Protein AF-A0A2Z3JKJ4-F1 (afdb_monomer_lite)

Radius of gyration: 14.29 Å; chains: 1; bounding box: 41×24×34 Å

Foldseek 3Di:
DCVLLVPDLLLVCLLLQNHDSVVSVVQVVCVVVVHDDPDPRDPSSVLSVVLVVLLLVLLVVVDPDNNCSSCQQQAQDDPPPSPRHGLSVQSSVRDPVSSVVSNVVSVVVVDD

Structure (mmCIF, N/CA/C/O backbone):
data_AF-A0A2Z3JKJ4-F1
#
_entry.id   AF-A0A2Z3JKJ4-F1
#
loop_
_atom_site.group_PDB
_atom_site.id
_atom_site.type_symbol
_atom_site.label_atom_id
_atom_site.label_alt_id
_atom_site.label_comp_id
_atom_site.label_asym_id
_atom_site.label_entity_id
_atom_site.label_seq_id
_atom_site.pdbx_PDB_ins_code
_atom_site.Cartn_x
_atom_site.Cartn_y
_atom_site.Cartn_z
_atom_site.occupancy
_atom_site.B_iso_or_equiv
_atom_site.auth_seq_id
_atom_site.auth_comp_id
_atom_site.auth_asym_id
_atom_site.auth_atom_id
_atom_site.pdbx_PDB_model_num
ATOM 1 N N . MET A 1 1 ? 8.071 4.409 4.008 1.00 88.44 1 MET A N 1
ATOM 2 C CA . MET A 1 1 ? 6.983 3.405 4.024 1.00 88.44 1 MET A CA 1
ATOM 3 C C . MET A 1 1 ? 7.408 1.974 3.661 1.00 88.44 1 MET A C 1
ATOM 5 O O . MET A 1 1 ? 7.399 1.141 4.552 1.00 88.44 1 MET A O 1
ATOM 9 N N . SER A 1 2 ? 7.797 1.636 2.420 1.00 86.00 2 SER A N 1
ATOM 10 C CA . SER A 1 2 ? 7.793 0.229 1.937 1.00 86.00 2 SER A CA 1
ATOM 11 C C . SER A 1 2 ? 8.632 -0.764 2.756 1.00 86.00 2 SER A C 1
ATOM 13 O O . SER A 1 2 ? 8.188 -1.888 2.981 1.00 86.00 2 SER A O 1
ATOM 15 N N . ARG A 1 3 ? 9.816 -0.356 3.241 1.00 90.81 3 ARG A N 1
ATOM 16 C CA . ARG A 1 3 ? 10.642 -1.165 4.159 1.00 90.81 3 ARG A CA 1
ATOM 17 C C . ARG A 1 3 ? 9.980 -1.353 5.527 1.00 90.81 3 ARG A C 1
ATOM 19 O O . ARG A 1 3 ? 9.945 -2.472 6.021 1.00 90.81 3 ARG A O 1
ATOM 26 N N . ARG A 1 4 ? 9.426 -0.286 6.111 1.00 94.00 4 ARG A N 1
ATOM 27 C CA . ARG A 1 4 ? 8.769 -0.331 7.429 1.00 94.00 4 ARG A CA 1
ATOM 28 C C . ARG A 1 4 ? 7.512 -1.198 7.422 1.00 94.00 4 ARG A C 1
ATOM 30 O O . ARG A 1 4 ? 7.308 -2.027 8.297 1.00 94.00 4 ARG A O 1
ATOM 37 N N . TRP A 1 5 ? 6.736 -1.079 6.351 1.00 96.25 5 TRP A N 1
ATOM 38 C CA . TRP A 1 5 ? 5.583 -1.926 6.061 1.00 96.25 5 TRP A CA 1
ATOM 39 C C . TRP A 1 5 ? 5.962 -3.359 5.671 1.00 96.25 5 TRP A C 1
ATOM 41 O O . TRP A 1 5 ? 5.089 -4.220 5.590 1.00 96.25 5 TRP A O 1
ATOM 51 N N . GLN A 1 6 ? 7.252 -3.637 5.446 1.00 95.50 6 GLN A N 1
ATOM 52 C CA . GLN A 1 6 ? 7.780 -4.933 5.017 1.00 95.50 6 GLN A CA 1
ATOM 53 C C . GLN A 1 6 ? 7.056 -5.455 3.768 1.00 95.50 6 GLN A C 1
ATOM 55 O O . GLN A 1 6 ? 6.564 -6.584 3.755 1.00 95.50 6 GLN A O 1
ATOM 60 N N . LEU A 1 7 ? 6.921 -4.598 2.754 1.00 96.69 7 LEU A N 1
ATOM 61 C CA . LEU A 1 7 ? 6.311 -4.978 1.483 1.00 96.69 7 LEU A CA 1
ATOM 62 C C . LEU A 1 7 ? 7.287 -5.812 0.650 1.00 96.69 7 LEU A C 1
ATOM 64 O O . LEU A 1 7 ? 8.429 -5.387 0.440 1.00 96.69 7 LEU A O 1
ATOM 68 N N . SER A 1 8 ? 6.833 -6.937 0.111 1.00 96.50 8 SER A N 1
ATOM 69 C CA . SER A 1 8 ? 7.539 -7.663 -0.948 1.00 96.50 8 SER A CA 1
ATOM 70 C C . SER A 1 8 ? 7.584 -6.850 -2.250 1.00 96.50 8 SER A C 1
ATOM 72 O O . SER A 1 8 ? 6.928 -5.811 -2.385 1.00 96.50 8 SER A O 1
ATOM 74 N N . ASP A 1 9 ? 8.401 -7.282 -3.211 1.00 96.50 9 ASP A N 1
ATOM 75 C CA . ASP A 1 9 ? 8.478 -6.628 -4.526 1.00 96.50 9 ASP A CA 1
ATOM 76 C C . ASP A 1 9 ? 7.150 -6.713 -5.276 1.00 96.50 9 ASP A C 1
ATOM 78 O O . ASP A 1 9 ? 6.718 -5.731 -5.868 1.00 96.50 9 ASP A O 1
ATOM 82 N N . ASP A 1 10 ? 6.478 -7.860 -5.191 1.00 97.69 10 ASP A N 1
ATOM 83 C CA . ASP A 1 10 ? 5.178 -8.110 -5.813 1.00 97.69 10 ASP A CA 1
ATOM 84 C C . ASP A 1 10 ? 4.066 -7.230 -5.215 1.00 97.69 10 ASP A C 1
ATOM 86 O O . ASP A 1 10 ? 3.260 -6.635 -5.939 1.00 97.69 10 ASP A O 1
ATOM 90 N N . GLU A 1 11 ? 4.065 -7.069 -3.888 1.00 98.12 11 GLU A N 1
ATOM 91 C CA . GLU A 1 11 ? 3.143 -6.160 -3.204 1.00 98.12 11 GLU A CA 1
ATOM 92 C C . GLU A 1 11 ? 3.350 -4.722 -3.670 1.00 98.12 11 GLU A C 1
ATOM 94 O O . GLU A 1 11 ? 2.397 -4.061 -4.081 1.00 98.12 11 GLU A O 1
ATOM 99 N N . LEU A 1 12 ? 4.596 -4.245 -3.666 1.00 96.94 12 LEU A N 1
ATOM 100 C CA . LEU A 1 12 ? 4.905 -2.887 -4.099 1.00 96.94 12 LEU A CA 1
ATOM 101 C C . LEU A 1 12 ? 4.600 -2.677 -5.590 1.00 96.94 12 LEU A C 1
ATOM 103 O O . LEU A 1 12 ? 4.028 -1.651 -5.953 1.00 96.94 12 LEU A O 1
ATOM 107 N N . ALA A 1 13 ? 4.909 -3.655 -6.442 1.00 97.19 13 ALA A N 1
ATOM 108 C CA . ALA A 1 13 ? 4.601 -3.620 -7.867 1.00 97.19 13 ALA A CA 1
ATOM 109 C C . ALA A 1 13 ? 3.096 -3.478 -8.128 1.00 97.19 13 ALA A C 1
ATOM 111 O O . ALA A 1 13 ? 2.677 -2.665 -8.954 1.00 97.19 13 ALA A O 1
ATOM 112 N N . THR A 1 14 ? 2.278 -4.216 -7.376 1.00 98.19 14 THR A N 1
ATOM 113 C CA . THR A 1 14 ? 0.817 -4.140 -7.473 1.00 98.19 14 THR A CA 1
ATOM 114 C C . THR A 1 14 ? 0.285 -2.794 -6.994 1.00 98.19 14 THR A C 1
ATOM 116 O O . THR A 1 14 ? -0.516 -2.167 -7.687 1.00 98.19 14 THR A O 1
ATOM 119 N N . LEU A 1 15 ? 0.765 -2.305 -5.847 1.00 97.94 15 LEU A N 1
ATOM 120 C CA . LEU A 1 15 ? 0.349 -1.010 -5.296 1.00 97.94 15 LEU A CA 1
ATOM 121 C C . LEU A 1 15 ? 0.676 0.157 -6.240 1.00 97.94 15 LEU A C 1
ATOM 123 O O . LEU A 1 15 ? -0.069 1.135 -6.294 1.00 97.94 15 LEU A O 1
ATOM 127 N N . LEU A 1 16 ? 1.746 0.027 -7.026 1.00 96.50 16 LEU A N 1
ATOM 128 C CA . LEU A 1 16 ? 2.169 0.991 -8.043 1.00 96.50 16 LEU A CA 1
ATOM 129 C C . LEU A 1 16 ? 1.509 0.779 -9.418 1.00 96.50 16 LEU A C 1
ATOM 131 O O . LEU A 1 16 ? 1.982 1.322 -10.413 1.00 96.50 16 LEU A O 1
ATOM 135 N N . GLY A 1 17 ? 0.401 0.038 -9.485 1.00 96.00 17 GLY A N 1
ATOM 136 C CA . GLY A 1 17 ? -0.398 -0.094 -10.706 1.00 96.00 17 GLY A CA 1
ATOM 137 C C . GLY A 1 17 ? 0.017 -1.259 -11.599 1.00 96.00 17 GLY A C 1
ATOM 138 O O . GLY A 1 17 ? -0.100 -1.167 -12.816 1.00 96.00 17 GLY A O 1
ATOM 139 N N . GLY A 1 18 ? 0.507 -2.350 -11.005 1.00 95.25 18 GLY A N 1
ATOM 140 C CA . GLY A 1 18 ? 0.844 -3.570 -11.745 1.00 95.25 18 GLY A CA 1
ATOM 141 C C . GLY A 1 18 ? 2.141 -3.447 -12.542 1.00 95.25 18 GLY A C 1
ATOM 142 O O . GLY A 1 18 ? 2.211 -3.850 -13.701 1.00 95.25 18 GLY A O 1
ATOM 143 N N . LEU A 1 19 ? 3.173 -2.866 -11.931 1.00 94.75 19 LEU A N 1
ATOM 144 C CA . LEU A 1 19 ? 4.506 -2.810 -12.527 1.00 94.75 19 LEU A CA 1
ATOM 145 C C . LEU A 1 19 ? 5.106 -4.214 -12.715 1.00 94.75 19 LEU A C 1
ATOM 147 O O . LEU A 1 19 ? 4.819 -5.121 -11.934 1.00 94.75 19 LEU A O 1
ATOM 151 N N . PRO A 1 20 ? 6.029 -4.402 -13.674 1.00 96.19 20 PRO A N 1
ATOM 152 C CA . PRO A 1 20 ? 6.886 -5.578 -13.672 1.00 96.19 20 PRO A CA 1
ATOM 153 C C . PRO A 1 20 ? 7.699 -5.642 -12.371 1.00 96.19 20 PRO A C 1
ATOM 155 O O . PRO A 1 20 ? 8.395 -4.685 -12.025 1.00 96.19 20 PRO A O 1
ATOM 158 N N . VAL A 1 21 ? 7.663 -6.782 -11.675 1.00 96.88 21 VAL A N 1
ATOM 159 C CA . VAL A 1 21 ? 8.390 -6.997 -10.406 1.00 96.88 21 VAL A CA 1
ATOM 160 C C . VAL A 1 21 ? 9.892 -6.722 -10.556 1.00 96.88 21 VAL A C 1
ATOM 162 O O . VAL A 1 21 ? 10.489 -6.078 -9.696 1.00 96.88 21 VAL A O 1
ATOM 165 N N . ALA A 1 22 ? 10.482 -7.103 -11.693 1.00 96.25 22 ALA A N 1
ATOM 166 C CA . ALA A 1 22 ? 11.890 -6.844 -12.006 1.00 96.25 22 ALA A CA 1
ATOM 167 C C . ALA A 1 22 ? 12.250 -5.346 -11.984 1.00 96.25 22 ALA A C 1
ATOM 169 O O . ALA A 1 22 ? 13.356 -4.977 -11.59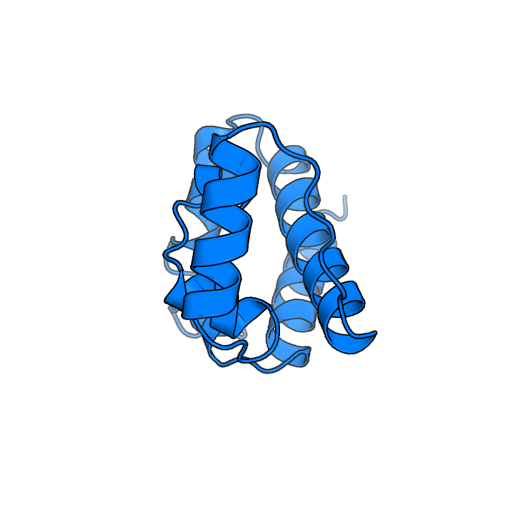7 1.00 96.25 22 ALA A O 1
ATOM 170 N N . ARG A 1 23 ? 11.310 -4.462 -12.349 1.00 94.69 23 ARG A N 1
ATOM 171 C CA . ARG A 1 23 ? 11.520 -3.008 -12.287 1.00 94.69 23 ARG A CA 1
ATOM 172 C C . ARG A 1 23 ? 11.612 -2.523 -10.842 1.00 94.69 23 ARG A C 1
ATOM 174 O O . ARG A 1 23 ? 12.456 -1.693 -10.525 1.00 94.69 23 ARG A O 1
ATOM 181 N N . VAL A 1 24 ? 10.772 -3.070 -9.963 1.00 94.50 24 VAL A N 1
ATOM 182 C CA . VAL A 1 24 ? 10.794 -2.759 -8.526 1.00 94.50 24 VAL A CA 1
ATOM 183 C C . VAL A 1 24 ? 12.082 -3.261 -7.875 1.00 94.50 24 VAL A C 1
ATOM 185 O O . VAL A 1 24 ? 12.676 -2.537 -7.078 1.00 94.50 24 VAL A O 1
ATOM 188 N N . GLN A 1 25 ? 12.534 -4.460 -8.243 1.00 94.50 25 GLN A N 1
ATOM 189 C CA . GLN A 1 25 ? 13.810 -5.023 -7.790 1.00 94.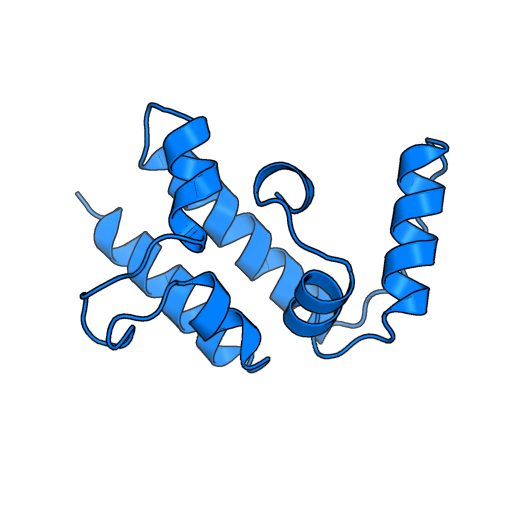50 25 GLN A CA 1
ATOM 190 C C . GLN A 1 25 ? 14.983 -4.137 -8.198 1.00 94.50 25 GLN A C 1
ATOM 192 O O . GLN A 1 25 ? 15.759 -3.720 -7.345 1.00 94.50 25 GLN A O 1
ATOM 197 N N . HIS A 1 26 ? 15.031 -3.738 -9.470 1.00 92.94 26 HIS A N 1
ATOM 198 C CA . HIS A 1 26 ? 16.067 -2.844 -9.973 1.00 92.94 26 HIS A CA 1
ATOM 199 C C . HIS A 1 26 ? 16.130 -1.514 -9.204 1.00 92.94 26 HIS A C 1
ATOM 201 O O . HIS A 1 26 ? 17.206 -1.083 -8.793 1.00 92.94 26 HIS A O 1
ATOM 207 N N . TRP A 1 27 ? 14.981 -0.885 -8.932 1.00 92.19 27 TRP A N 1
ATOM 208 C CA . TRP A 1 27 ? 14.940 0.324 -8.102 1.00 92.19 27 TRP A CA 1
ATOM 209 C C . TRP A 1 27 ? 15.402 0.075 -6.663 1.00 92.19 27 TRP A C 1
ATOM 211 O O . TRP A 1 27 ? 16.044 0.936 -6.063 1.00 92.19 27 TRP A O 1
ATOM 221 N N . ARG A 1 28 ? 15.086 -1.087 -6.080 1.00 89.50 28 ARG A N 1
ATOM 222 C CA . ARG A 1 28 ? 15.544 -1.448 -4.730 1.00 89.50 28 ARG A CA 1
ATOM 223 C C . ARG A 1 28 ? 17.057 -1.622 -4.669 1.00 89.50 28 ARG A C 1
ATOM 225 O O . ARG A 1 28 ? 17.647 -1.160 -3.692 1.00 89.50 28 ARG A O 1
ATOM 232 N N . ASP A 1 29 ? 17.654 -2.220 -5.693 1.00 91.38 29 ASP A N 1
ATOM 233 C CA . ASP A 1 29 ? 19.101 -2.405 -5.794 1.00 91.38 29 ASP A CA 1
ATOM 234 C C . ASP A 1 29 ? 19.825 -1.055 -5.907 1.00 91.38 29 ASP A C 1
ATOM 236 O O . ASP A 1 29 ? 20.756 -0.801 -5.143 1.00 91.38 29 ASP A O 1
ATOM 240 N N . GLN A 1 30 ? 19.331 -0.139 -6.750 1.00 90.50 30 GLN A N 1
ATOM 241 C CA . GLN A 1 30 ? 19.859 1.233 -6.849 1.00 90.50 30 GLN A CA 1
ATOM 242 C C . GLN A 1 30 ? 19.784 1.980 -5.506 1.00 90.50 30 GLN A C 1
ATOM 244 O O . GLN A 1 30 ? 20.770 2.558 -5.046 1.00 90.50 30 GLN A O 1
ATOM 249 N N . LEU A 1 31 ? 18.636 1.908 -4.814 1.00 87.31 31 LEU A N 1
ATOM 250 C CA . LEU A 1 31 ? 18.483 2.504 -3.479 1.00 87.31 31 LEU A CA 1
ATOM 251 C C . LEU A 1 31 ? 19.438 1.894 -2.450 1.00 87.31 31 LEU A C 1
ATOM 253 O O . LEU A 1 31 ? 19.891 2.593 -1.545 1.00 87.31 31 LEU A O 1
ATOM 257 N N . ALA A 1 32 ? 19.699 0.587 -2.525 1.00 87.81 32 ALA A N 1
ATOM 258 C CA . ALA A 1 32 ? 20.631 -0.092 -1.629 1.00 87.81 32 ALA A CA 1
ATOM 259 C C . ALA A 1 32 ? 22.085 0.318 -1.905 1.00 87.81 32 ALA A C 1
ATOM 261 O O . ALA A 1 32 ? 22.850 0.502 -0.960 1.00 87.81 32 ALA A O 1
ATOM 262 N N . ALA A 1 33 ? 22.435 0.537 -3.173 1.00 90.00 33 ALA A N 1
ATOM 263 C CA . ALA A 1 33 ? 23.732 1.056 -3.595 1.00 90.00 33 ALA A CA 1
ATOM 264 C C . ALA A 1 33 ? 23.928 2.555 -3.282 1.00 90.00 33 ALA A C 1
ATOM 266 O O . ALA A 1 33 ? 25.009 3.090 -3.509 1.00 90.00 33 ALA A O 1
ATOM 267 N N . SER A 1 34 ? 22.916 3.232 -2.715 1.00 83.00 34 SER A N 1
ATOM 268 C CA . SER A 1 34 ? 22.903 4.691 -2.502 1.00 83.00 34 SER A CA 1
ATOM 269 C C . SER A 1 34 ? 23.102 5.485 -3.799 1.00 83.00 34 SER A C 1
ATOM 271 O O . SER A 1 34 ? 23.557 6.629 -3.780 1.00 83.00 34 SER A O 1
ATOM 273 N N . GLU A 1 35 ? 22.743 4.874 -4.925 1.00 81.75 35 GLU A N 1
ATOM 274 C CA . GLU A 1 35 ? 22.692 5.518 -6.227 1.00 81.75 35 GLU A CA 1
ATOM 275 C C . GLU A 1 35 ? 21.397 6.331 -6.342 1.00 81.75 35 GLU A C 1
ATOM 277 O O . GLU A 1 35 ? 20.376 6.028 -5.713 1.00 81.75 35 GLU A O 1
ATOM 282 N N . GLY A 1 36 ? 21.428 7.396 -7.144 1.00 74.62 36 GLY A N 1
ATOM 283 C CA . GLY A 1 36 ? 20.209 8.119 -7.485 1.00 74.62 36 GLY A CA 1
ATOM 284 C C . GLY A 1 36 ? 19.272 7.208 -8.277 1.00 74.62 36 GLY A C 1
ATOM 285 O O . GLY A 1 36 ? 19.676 6.646 -9.290 1.00 74.62 36 GLY A O 1
ATOM 286 N N . VAL A 1 37 ? 18.021 7.074 -7.831 1.00 79.88 37 VAL A N 1
ATOM 287 C CA . VAL A 1 37 ? 16.997 6.350 -8.592 1.00 79.88 37 VAL A CA 1
ATOM 288 C C . VAL A 1 37 ? 16.373 7.300 -9.596 1.00 79.88 37 VAL A C 1
ATOM 290 O O . VAL A 1 37 ? 15.585 8.170 -9.218 1.00 79.88 37 VAL A O 1
ATOM 293 N N . ASP A 1 38 ? 16.673 7.099 -10.873 1.00 74.69 38 ASP A N 1
ATOM 294 C CA . ASP A 1 38 ? 15.937 7.749 -11.954 1.00 74.69 38 ASP A CA 1
ATOM 295 C C . ASP A 1 38 ? 14.702 6.906 -12.310 1.00 74.69 38 ASP A C 1
ATOM 297 O O . ASP A 1 38 ? 14.690 6.075 -13.223 1.00 74.69 38 ASP A O 1
ATOM 301 N N . ALA A 1 39 ? 13.666 7.020 -11.477 1.00 81.25 39 ALA A N 1
ATOM 302 C CA . ALA A 1 39 ? 12.407 6.325 -11.696 1.00 81.25 39 ALA A CA 1
ATOM 303 C C . ALA A 1 39 ? 11.504 7.162 -12.607 1.00 81.25 39 ALA A C 1
ATOM 305 O O . ALA A 1 39 ? 10.796 8.058 -12.146 1.00 81.25 39 ALA A O 1
ATOM 306 N N . GLU A 1 40 ? 11.455 6.808 -13.890 1.00 87.06 40 GLU A N 1
ATOM 307 C CA . GLU A 1 40 ? 10.434 7.321 -14.807 1.00 87.06 40 GLU A CA 1
ATOM 308 C C . GLU A 1 40 ? 9.045 6.784 -14.420 1.00 87.06 40 GLU A C 1
ATOM 310 O O . GLU A 1 40 ? 8.613 5.710 -14.861 1.00 87.06 40 GLU A O 1
ATOM 315 N N . LEU A 1 41 ? 8.353 7.517 -13.548 1.00 91.50 41 LEU A N 1
ATOM 316 C CA . LEU A 1 41 ? 6.999 7.193 -13.113 1.00 91.50 41 LEU A CA 1
ATOM 317 C C . LEU A 1 41 ? 5.959 7.794 -14.059 1.00 91.50 41 LEU A C 1
ATOM 319 O O . LEU A 1 41 ? 6.025 8.963 -14.437 1.00 91.50 41 LEU A O 1
ATOM 323 N N . THR A 1 42 ? 4.942 7.005 -14.387 1.00 95.31 42 THR A N 1
ATOM 324 C CA . THR A 1 42 ? 3.753 7.505 -15.084 1.00 95.31 42 THR A CA 1
ATOM 325 C C . THR A 1 42 ? 2.920 8.402 -14.158 1.00 95.31 42 THR A C 1
ATOM 327 O O . THR A 1 42 ? 3.025 8.296 -12.931 1.00 95.31 42 THR A O 1
ATOM 330 N N . PRO A 1 43 ? 2.027 9.254 -14.697 1.00 96.19 43 PRO A N 1
ATOM 331 C CA . PRO A 1 43 ? 1.114 10.041 -13.869 1.00 96.19 43 PRO A CA 1
ATOM 332 C C . PRO A 1 43 ? 0.302 9.195 -12.876 1.00 96.19 43 PRO A C 1
ATOM 334 O O . PRO A 1 43 ? 0.198 9.565 -11.709 1.00 96.19 43 PRO A O 1
ATOM 337 N N . ASP A 1 44 ? -0.209 8.033 -13.299 1.00 95.94 44 ASP A N 1
ATOM 338 C CA . ASP A 1 44 ? -0.933 7.096 -12.423 1.00 95.94 44 ASP A CA 1
ATOM 339 C C . ASP A 1 44 ? -0.057 6.601 -11.259 1.00 95.94 44 ASP A C 1
ATOM 341 O O . ASP A 1 44 ? -0.462 6.658 -10.098 1.00 95.94 44 ASP A O 1
ATOM 345 N N . GLN A 1 45 ? 1.190 6.213 -11.539 1.00 96.12 45 GLN A N 1
ATOM 346 C CA . GLN A 1 45 ? 2.145 5.804 -10.505 1.00 96.12 45 GLN A CA 1
ATOM 347 C C . GLN A 1 45 ? 2.435 6.932 -9.514 1.00 96.12 45 GLN A C 1
ATOM 349 O O . GLN A 1 45 ? 2.482 6.688 -8.309 1.00 96.12 45 GLN A O 1
ATOM 354 N N . ILE A 1 46 ? 2.570 8.172 -9.991 1.00 96.06 46 ILE A N 1
ATOM 355 C CA . ILE A 1 46 ? 2.748 9.341 -9.122 1.00 96.06 46 ILE A CA 1
ATOM 356 C C . ILE A 1 46 ? 1.534 9.515 -8.199 1.00 96.06 46 ILE A C 1
ATOM 358 O O . ILE A 1 46 ? 1.707 9.739 -6.999 1.00 96.06 46 ILE A O 1
ATOM 362 N N . TYR A 1 47 ? 0.308 9.379 -8.714 1.00 96.94 47 TYR A N 1
ATOM 363 C CA . TYR A 1 47 ? -0.899 9.441 -7.882 1.00 96.94 47 TYR A CA 1
ATOM 364 C C . TYR A 1 47 ? -0.933 8.326 -6.833 1.00 96.94 47 TYR A C 1
ATOM 366 O O . TYR A 1 47 ? -1.183 8.601 -5.658 1.00 96.94 47 TYR A O 1
ATOM 374 N N . ARG A 1 48 ? -0.602 7.090 -7.210 1.00 97.88 48 ARG A N 1
ATOM 375 C CA . ARG A 1 48 ? -0.525 5.953 -6.279 1.00 97.88 48 ARG A CA 1
ATOM 376 C C . ARG A 1 48 ? 0.506 6.183 -5.179 1.00 97.88 48 ARG A C 1
ATOM 378 O O . ARG A 1 48 ? 0.194 6.002 -4.005 1.00 97.88 48 ARG A O 1
ATOM 385 N N . VAL A 1 49 ? 1.702 6.661 -5.530 1.00 96.31 49 VAL A N 1
ATOM 386 C CA . VAL A 1 49 ? 2.743 7.028 -4.555 1.00 96.31 49 VAL A CA 1
ATOM 387 C C . VAL A 1 49 ? 2.227 8.085 -3.580 1.00 96.31 49 VAL A C 1
ATOM 389 O O . VAL A 1 49 ? 2.421 7.941 -2.374 1.00 96.31 49 VAL A O 1
ATOM 392 N N . ARG A 1 50 ? 1.517 9.111 -4.067 1.00 96.56 50 ARG A N 1
ATOM 393 C CA . ARG A 1 50 ? 0.916 10.141 -3.203 1.00 96.56 50 ARG A CA 1
ATOM 394 C C . ARG A 1 50 ? -0.084 9.548 -2.208 1.00 96.56 50 ARG A C 1
ATOM 396 O O . ARG A 1 50 ? -0.036 9.915 -1.035 1.00 96.56 50 ARG A O 1
ATOM 403 N N . TYR A 1 51 ? -0.942 8.617 -2.631 1.00 97.94 51 TYR A N 1
ATOM 404 C CA . TYR A 1 51 ? -1.857 7.931 -1.711 1.00 97.94 51 TYR A CA 1
ATOM 405 C C . TYR A 1 51 ? -1.110 7.106 -0.663 1.00 97.94 51 TYR A C 1
ATOM 407 O O . TYR A 1 51 ? -1.388 7.251 0.526 1.00 97.94 51 TYR A O 1
ATOM 415 N N . LEU A 1 52 ? -0.132 6.296 -1.076 1.00 97.88 52 LEU A N 1
ATOM 416 C CA . LEU A 1 52 ? 0.645 5.441 -0.172 1.00 97.88 52 LEU A CA 1
ATOM 417 C C . LEU A 1 52 ? 1.416 6.258 0.874 1.00 97.88 52 LEU A C 1
ATOM 419 O O . LEU A 1 52 ? 1.360 5.945 2.062 1.00 97.88 52 LEU A O 1
ATOM 423 N N . LEU A 1 53 ? 2.094 7.331 0.453 1.00 97.25 53 LEU A N 1
ATOM 424 C CA . LEU A 1 53 ? 2.771 8.262 1.364 1.00 97.25 53 LEU A CA 1
ATOM 425 C C . LEU A 1 53 ? 1.784 8.957 2.299 1.00 97.25 53 LEU A C 1
ATOM 427 O O . LEU A 1 53 ? 2.072 9.179 3.473 1.00 97.25 53 LEU A O 1
ATOM 431 N N . GLY A 1 54 ? 0.608 9.287 1.777 1.00 96.69 54 GLY A N 1
ATOM 432 C CA . GLY A 1 54 ? -0.473 9.867 2.542 1.00 96.69 54 GLY A CA 1
ATOM 433 C C . GLY A 1 54 ? -0.970 8.964 3.669 1.00 96.69 54 GLY A C 1
ATOM 434 O O . GLY A 1 54 ? -1.068 9.410 4.807 1.00 96.69 54 GLY A O 1
ATOM 435 N N . ILE A 1 55 ? -1.229 7.696 3.354 1.00 97.50 55 ILE A N 1
ATOM 436 C CA . ILE A 1 55 ? -1.625 6.656 4.311 1.00 97.50 55 ILE A CA 1
ATOM 437 C C . ILE A 1 55 ? -0.549 6.496 5.393 1.00 97.50 55 ILE A C 1
ATOM 439 O O . ILE A 1 55 ? -0.858 6.563 6.579 1.00 97.50 55 ILE A O 1
ATOM 443 N N . ASP A 1 56 ? 0.718 6.357 4.993 1.00 97.62 56 ASP A N 1
ATOM 444 C CA . ASP A 1 56 ? 1.864 6.258 5.907 1.00 97.62 56 ASP A CA 1
ATOM 445 C C . ASP A 1 56 ? 1.951 7.462 6.851 1.00 97.62 56 ASP A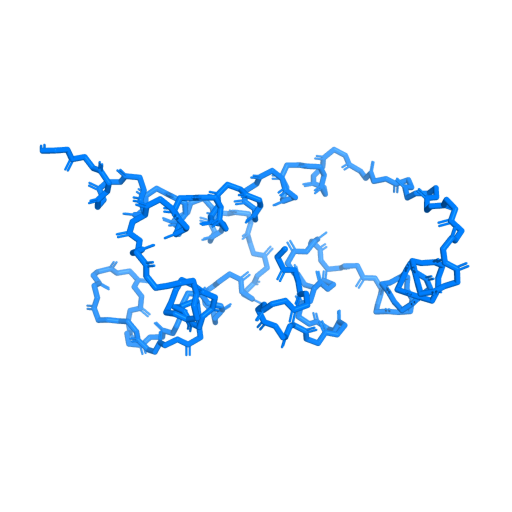 C 1
ATOM 447 O O . ASP A 1 56 ? 2.074 7.294 8.064 1.00 97.62 56 ASP A O 1
ATOM 451 N N . THR A 1 57 ? 1.810 8.671 6.312 1.00 96.44 57 THR A N 1
ATOM 452 C CA . THR A 1 57 ? 1.870 9.911 7.093 1.00 96.44 57 THR A CA 1
ATOM 453 C C . THR A 1 57 ? 0.710 10.018 8.082 1.00 96.44 57 THR A C 1
ATOM 455 O O . THR A 1 57 ? 0.933 10.354 9.244 1.00 96.44 57 THR A O 1
ATOM 458 N N . THR A 1 58 ? -0.525 9.729 7.656 1.00 96.69 58 THR A N 1
ATOM 459 C CA . THR A 1 58 ? -1.697 9.797 8.543 1.00 96.69 58 THR A CA 1
ATOM 460 C C . THR A 1 58 ? -1.587 8.771 9.672 1.00 96.69 58 THR A C 1
ATOM 462 O O . THR A 1 58 ? -1.831 9.117 10.824 1.00 96.69 58 THR A O 1
ATOM 465 N N . LEU A 1 59 ? -1.123 7.548 9.394 1.00 96.12 59 LEU A N 1
ATOM 466 C CA . LEU A 1 59 ? -0.893 6.539 10.435 1.00 96.12 59 LEU A CA 1
ATOM 467 C C . LEU A 1 59 ? 0.113 7.012 11.492 1.00 96.12 59 LEU A C 1
ATOM 469 O O . LEU A 1 59 ? -0.155 6.898 12.684 1.00 96.12 59 LEU A O 1
ATOM 473 N N . HIS A 1 60 ? 1.233 7.606 11.079 1.00 95.38 60 HIS A N 1
ATOM 474 C CA . HIS A 1 60 ? 2.242 8.118 12.018 1.00 95.38 60 HIS A CA 1
ATOM 475 C C . HIS A 1 60 ? 1.793 9.368 12.784 1.00 95.38 60 HIS A C 1
ATOM 477 O O . HIS A 1 60 ? 2.417 9.738 13.773 1.00 95.38 60 HIS A O 1
ATOM 483 N N . ARG A 1 61 ? 0.710 10.022 12.353 1.00 94.69 61 ARG A N 1
ATOM 484 C CA . ARG A 1 61 ? 0.048 11.072 13.134 1.00 94.69 61 ARG A CA 1
ATOM 485 C C . ARG A 1 61 ? -0.927 10.491 14.160 1.00 94.69 61 ARG A C 1
ATOM 487 O O . ARG A 1 61 ? -1.050 11.042 15.247 1.00 94.69 61 ARG A O 1
ATOM 494 N N . LEU A 1 62 ? -1.628 9.415 13.802 1.00 92.94 62 LEU A N 1
ATOM 495 C CA . LEU A 1 62 ? -2.650 8.783 14.640 1.00 92.94 62 LEU A CA 1
ATOM 496 C C . LEU A 1 62 ? -2.060 7.977 15.801 1.00 92.94 62 LEU A C 1
ATOM 498 O O . LEU A 1 62 ? -2.637 7.948 16.886 1.00 92.94 62 LEU A O 1
ATOM 502 N N . PHE A 1 63 ? -0.929 7.307 15.583 1.00 93.44 63 PHE A N 1
ATOM 503 C CA . PHE A 1 63 ? -0.309 6.447 16.587 1.00 93.44 63 PHE A CA 1
ATOM 504 C C . PHE A 1 63 ? 0.941 7.099 17.173 1.00 93.44 63 PHE A C 1
ATOM 506 O O . PHE A 1 63 ? 1.851 7.474 16.442 1.00 93.44 63 PHE A O 1
ATOM 513 N N . SER A 1 64 ? 1.028 7.155 18.504 1.00 92.12 64 SER A N 1
ATOM 514 C CA . SER A 1 64 ? 2.264 7.553 19.198 1.00 92.12 64 SER A CA 1
ATOM 515 C C . SER A 1 64 ? 3.357 6.478 19.131 1.00 92.12 64 SER A C 1
ATOM 517 O O . SER A 1 64 ? 4.531 6.783 19.299 1.00 92.12 64 SER A O 1
ATOM 519 N N . ASP A 1 65 ? 2.973 5.218 18.904 1.00 96.06 65 ASP A N 1
ATOM 520 C CA . ASP A 1 65 ? 3.888 4.094 18.700 1.00 96.06 65 ASP A CA 1
ATOM 521 C C . ASP A 1 65 ? 4.084 3.858 17.195 1.00 96.06 65 ASP A C 1
ATOM 523 O O . ASP A 1 65 ? 3.188 3.358 16.505 1.00 96.06 65 ASP A O 1
ATOM 527 N N . GLU A 1 66 ? 5.274 4.191 16.693 1.00 94.75 66 GLU A N 1
ATOM 528 C CA . GLU A 1 66 ? 5.638 4.028 15.280 1.00 94.75 66 GLU A CA 1
ATOM 529 C C . GLU A 1 66 ? 5.503 2.575 14.806 1.00 94.75 66 GLU A C 1
ATOM 531 O O . GLU A 1 66 ? 5.015 2.310 13.709 1.00 94.75 66 GLU A O 1
ATOM 536 N N . ALA A 1 67 ? 5.837 1.598 15.653 1.00 94.81 67 ALA A N 1
ATOM 537 C CA . ALA A 1 67 ? 5.726 0.193 15.286 1.00 94.81 67 ALA A CA 1
ATOM 538 C C . ALA A 1 67 ? 4.257 -0.253 15.184 1.00 94.81 67 ALA A C 1
ATOM 540 O O . ALA A 1 67 ? 3.937 -1.215 14.476 1.00 94.81 67 ALA A O 1
ATOM 541 N N . GLN A 1 68 ? 3.337 0.409 15.891 1.00 95.31 68 GLN A N 1
ATOM 542 C CA . GLN A 1 68 ? 1.904 0.219 15.668 1.00 95.31 68 GLN A CA 1
ATOM 543 C C . GLN A 1 68 ? 1.448 0.850 14.356 1.00 95.31 68 GLN A C 1
ATOM 545 O O . GLN A 1 68 ? 0.735 0.169 13.616 1.00 95.31 68 GLN A O 1
ATOM 550 N N . ALA A 1 69 ? 1.900 2.068 14.037 1.00 95.88 69 ALA A N 1
ATOM 551 C CA . ALA A 1 69 ? 1.614 2.715 12.756 1.00 95.88 69 ALA A CA 1
ATOM 552 C C . ALA A 1 69 ? 2.062 1.840 11.572 1.00 95.88 69 ALA A C 1
ATOM 554 O O . ALA A 1 69 ? 1.276 1.553 10.669 1.00 95.88 69 ALA A O 1
ATOM 555 N N . ASP A 1 70 ? 3.296 1.334 11.618 1.00 95.94 70 ASP A N 1
ATOM 556 C CA . ASP A 1 70 ? 3.893 0.540 10.543 1.00 95.94 70 ASP A CA 1
ATOM 557 C C . ASP A 1 70 ? 3.211 -0.817 10.326 1.00 95.94 70 ASP A C 1
ATOM 559 O O . ASP A 1 70 ? 3.106 -1.297 9.195 1.00 95.94 70 ASP A O 1
ATOM 563 N N . ARG A 1 71 ? 2.731 -1.453 11.402 1.00 96.31 71 ARG A N 1
ATOM 564 C CA . ARG A 1 71 ? 2.050 -2.756 11.321 1.00 96.31 71 ARG A CA 1
ATOM 565 C C . ARG A 1 71 ? 0.558 -2.6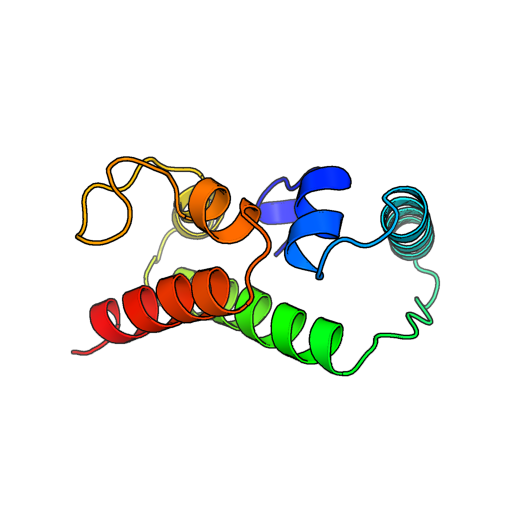40 11.040 1.00 96.31 71 ARG A C 1
ATOM 567 O O . ARG A 1 71 ? -0.052 -3.654 10.702 1.00 96.31 71 ARG A O 1
ATOM 574 N N . TRP A 1 72 ? -0.032 -1.452 11.185 1.00 96.69 72 TRP A N 1
ATOM 575 C CA . TRP A 1 72 ? -1.478 -1.254 11.085 1.00 96.69 72 TRP A CA 1
ATOM 576 C C . TRP A 1 72 ? -2.043 -1.784 9.768 1.00 96.69 72 TRP A C 1
ATOM 578 O O . TRP A 1 72 ? -3.010 -2.541 9.778 1.00 96.69 72 TRP A O 1
ATOM 588 N N . ILE A 1 73 ? -1.375 -1.492 8.648 1.00 96.69 73 ILE A N 1
ATOM 589 C CA . ILE A 1 73 ? -1.853 -1.882 7.317 1.00 96.69 73 ILE A CA 1
ATOM 590 C C . ILE A 1 73 ? -1.980 -3.400 7.116 1.00 96.69 73 ILE A C 1
ATOM 592 O O . ILE A 1 73 ? -2.708 -3.826 6.227 1.00 96.69 73 ILE A O 1
ATOM 596 N N . LYS A 1 74 ? -1.285 -4.214 7.923 1.00 97.31 74 LYS A N 1
ATOM 597 C CA . LYS A 1 74 ? -1.285 -5.684 7.853 1.00 97.31 74 LYS A CA 1
ATOM 598 C C . LYS A 1 74 ? -2.235 -6.335 8.857 1.00 97.31 74 LYS A C 1
ATOM 600 O O . LYS A 1 74 ? -2.392 -7.551 8.847 1.00 97.31 74 LYS A O 1
ATOM 605 N N . ARG A 1 75 ? -2.851 -5.558 9.751 1.00 96.06 75 ARG A N 1
ATOM 606 C CA . ARG A 1 75 ? -3.798 -6.086 10.738 1.00 96.06 75 ARG A CA 1
ATOM 607 C C . ARG A 1 75 ? -5.179 -6.248 10.096 1.00 96.06 75 ARG A C 1
ATOM 609 O O . ARG A 1 75 ? -5.616 -5.321 9.414 1.00 96.06 75 ARG A O 1
ATOM 616 N N . PRO A 1 76 ? -5.876 -7.376 10.322 1.00 95.81 76 PRO A N 1
ATOM 617 C CA . PRO A 1 76 ? -7.281 -7.522 9.954 1.00 95.81 76 PRO A CA 1
ATOM 618 C C . PRO A 1 76 ? -8.129 -6.374 10.504 1.00 95.81 76 PRO A C 1
ATOM 620 O O . PRO A 1 76 ? -7.931 -5.952 11.647 1.00 95.81 76 PRO A O 1
ATOM 623 N N . HIS A 1 77 ? -9.070 -5.879 9.700 1.00 92.00 77 HIS A N 1
ATOM 624 C CA . HIS A 1 77 ? -9.878 -4.717 10.042 1.00 92.00 77 HIS A CA 1
ATOM 625 C C . HIS A 1 77 ? -11.377 -5.000 9.865 1.00 92.00 77 HIS A C 1
ATOM 627 O O . HIS A 1 77 ? -11.814 -5.507 8.833 1.00 92.00 77 HIS A O 1
ATOM 633 N N . THR A 1 78 ? -12.185 -4.665 10.875 1.00 91.38 78 THR A N 1
ATOM 634 C CA . THR A 1 78 ? -13.631 -4.967 10.900 1.00 91.38 78 THR A CA 1
ATOM 635 C C . THR A 1 78 ? -14.530 -3.782 10.555 1.00 91.38 78 THR A C 1
ATOM 637 O O . THR A 1 78 ? -15.738 -3.966 10.423 1.00 91.38 78 THR A O 1
ATOM 640 N N . ALA A 1 79 ? -13.980 -2.573 10.391 1.00 90.94 79 ALA A N 1
ATOM 641 C CA . ALA A 1 79 ? -14.774 -1.432 9.932 1.00 90.94 79 ALA A CA 1
ATOM 642 C C . ALA A 1 79 ? -15.442 -1.688 8.567 1.00 90.94 79 ALA A C 1
ATOM 644 O O . ALA A 1 79 ? -14.915 -2.459 7.751 1.00 90.94 79 ALA A O 1
ATOM 645 N N . PRO A 1 80 ? -16.578 -1.011 8.300 1.00 91.56 80 PRO A N 1
ATOM 646 C CA . PRO A 1 80 ? -17.272 -1.093 7.021 1.00 91.56 80 PRO A CA 1
ATOM 647 C C . PRO A 1 80 ? -16.327 -0.910 5.824 1.00 91.56 80 PRO A C 1
ATOM 649 O O . PRO A 1 80 ? -15.481 -0.019 5.818 1.00 91.56 80 PRO A O 1
ATOM 652 N N . GLY A 1 81 ? -16.466 -1.776 4.818 1.00 89.12 81 GLY A N 1
ATOM 653 C CA . GLY A 1 81 ? -15.655 -1.771 3.594 1.00 89.12 81 GLY A CA 1
ATOM 654 C C . GLY A 1 81 ? -14.379 -2.625 3.637 1.00 89.12 81 GLY A C 1
ATOM 655 O O . GLY A 1 81 ? -13.882 -3.007 2.580 1.00 89.12 81 GLY A O 1
ATOM 656 N N . PHE A 1 82 ? -13.876 -3.001 4.821 1.00 94.69 82 PHE A N 1
ATOM 657 C CA . PHE A 1 82 ? -12.717 -3.904 4.934 1.00 94.69 82 PHE A CA 1
ATOM 658 C C . PHE A 1 82 ? -13.107 -5.387 4.946 1.00 94.69 82 PHE A C 1
ATOM 660 O O . PHE A 1 82 ? -12.328 -6.229 4.508 1.00 94.69 82 PHE A O 1
ATOM 667 N N . GLU A 1 83 ? -14.318 -5.721 5.406 1.00 93.56 83 GLU A N 1
ATOM 668 C CA . GLU A 1 83 ? -14.849 -7.098 5.411 1.00 93.56 83 GLU A CA 1
ATOM 669 C C . GLU A 1 83 ? -13.925 -8.107 6.125 1.00 93.56 83 GLU A C 1
ATOM 671 O O . GLU A 1 83 ? -13.743 -9.237 5.678 1.00 93.56 83 GLU A O 1
ATOM 676 N N . GLY A 1 84 ? -13.289 -7.686 7.222 1.00 94.94 84 GLY A N 1
ATOM 677 C CA . GLY A 1 84 ? -12.348 -8.518 7.979 1.00 94.94 84 GLY A CA 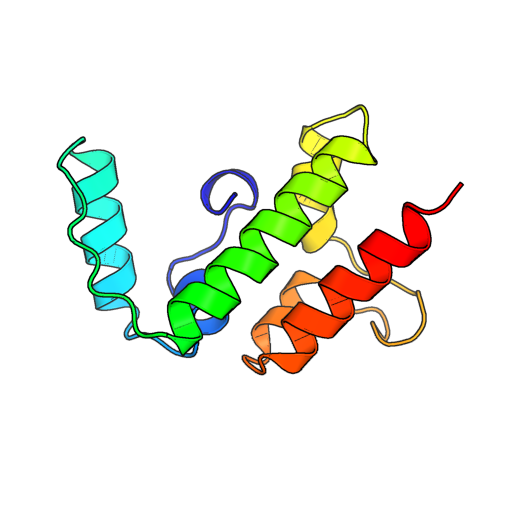1
ATOM 678 C C . GLY A 1 84 ? -10.948 -8.608 7.367 1.00 94.94 84 GLY A C 1
ATOM 679 O O . GLY A 1 84 ? -10.063 -9.197 7.983 1.00 94.94 84 GLY A O 1
ATOM 680 N N . ARG A 1 85 ? -10.715 -8.006 6.196 1.00 97.19 85 ARG A N 1
ATOM 681 C CA . ARG A 1 85 ? -9.399 -7.944 5.552 1.00 97.19 85 ARG A CA 1
ATOM 682 C C . ARG A 1 85 ? -8.554 -6.822 6.138 1.00 97.19 85 ARG A C 1
ATOM 684 O O . ARG A 1 85 ? -9.059 -5.848 6.695 1.00 97.19 85 ARG A O 1
ATOM 691 N N . SER A 1 86 ? -7.246 -6.955 6.004 1.00 97.75 86 SER A N 1
ATOM 692 C CA . SER A 1 86 ? -6.306 -5.874 6.272 1.00 97.75 86 SER A CA 1
ATOM 693 C C . SER A 1 86 ? -6.373 -4.791 5.192 1.00 97.75 86 SER A C 1
ATOM 695 O O . SER A 1 86 ? -6.810 -5.026 4.061 1.00 97.75 86 SER A O 1
ATOM 697 N N . ALA A 1 87 ? -5.900 -3.588 5.520 1.00 97.62 87 ALA A N 1
ATOM 698 C CA . ALA A 1 87 ? -5.809 -2.511 4.539 1.00 97.62 87 ALA A CA 1
ATOM 699 C C . ALA A 1 87 ? -4.896 -2.887 3.367 1.00 97.62 87 ALA A C 1
ATOM 701 O O . ALA A 1 87 ? -5.204 -2.567 2.224 1.00 97.62 87 ALA A O 1
ATOM 702 N N . LEU A 1 88 ? -3.803 -3.607 3.629 1.00 98.19 88 LEU A N 1
ATOM 703 C CA . LEU A 1 88 ? -2.907 -4.090 2.588 1.00 98.19 88 LEU A CA 1
ATOM 704 C C . LEU A 1 88 ? -3.635 -5.018 1.614 1.00 98.19 88 LEU A C 1
ATOM 706 O O . LEU A 1 88 ? -3.528 -4.812 0.412 1.00 98.19 88 LEU A O 1
ATOM 710 N N . GLU A 1 89 ? -4.419 -5.979 2.104 1.00 98.12 89 GLU A N 1
ATOM 711 C CA . GLU A 1 89 ? -5.208 -6.879 1.248 1.00 98.12 89 GLU A CA 1
ATOM 712 C C . GLU A 1 89 ? -6.230 -6.134 0.381 1.00 98.12 89 GLU A C 1
ATOM 714 O O . GLU A 1 89 ? -6.458 -6.518 -0.766 1.00 98.12 89 GLU A O 1
ATOM 719 N N . VAL A 1 90 ? -6.831 -5.059 0.900 1.00 98.06 90 VAL A N 1
ATOM 720 C CA . VAL A 1 90 ? -7.722 -4.188 0.118 1.00 98.06 90 VAL A CA 1
ATOM 721 C C . VAL A 1 90 ? -6.932 -3.465 -0.974 1.00 98.06 90 VAL A C 1
ATOM 723 O O . VAL A 1 90 ? -7.236 -3.621 -2.153 1.00 98.06 90 VAL A O 1
ATOM 726 N N . MET A 1 91 ? -5.861 -2.757 -0.610 1.00 98.12 91 MET A N 1
ATOM 727 C CA . MET A 1 91 ? -5.026 -2.006 -1.556 1.00 98.12 91 MET A CA 1
ATOM 728 C C . MET A 1 91 ? -4.383 -2.901 -2.632 1.00 98.12 91 MET A C 1
ATOM 730 O O . MET A 1 91 ? -4.156 -2.474 -3.765 1.00 98.12 91 MET A O 1
ATOM 734 N N . ARG A 1 92 ? -4.101 -4.166 -2.299 1.00 97.62 92 ARG A N 1
ATOM 735 C CA . ARG A 1 92 ? -3.484 -5.157 -3.191 1.00 97.62 92 ARG A CA 1
ATOM 736 C C . ARG A 1 92 ? -4.389 -5.714 -4.275 1.00 97.62 92 ARG A C 1
ATOM 738 O O . ARG A 1 92 ? -3.890 -6.423 -5.143 1.00 97.62 92 ARG A O 1
ATOM 745 N N . ARG A 1 93 ? -5.671 -5.361 -4.295 1.00 96.56 93 ARG A N 1
ATOM 746 C CA . ARG A 1 93 ? -6.530 -5.616 -5.461 1.00 96.56 93 ARG A CA 1
ATOM 747 C C . ARG A 1 93 ? -6.086 -4.812 -6.689 1.00 96.56 93 ARG A C 1
ATOM 749 O O . ARG A 1 93 ? -6.410 -5.191 -7.807 1.00 96.56 93 ARG A O 1
ATOM 756 N N . GLY A 1 94 ? -5.314 -3.739 -6.484 1.00 93.88 94 GLY A N 1
ATOM 757 C CA . GLY A 1 94 ? -4.643 -2.982 -7.542 1.00 93.88 94 GLY A CA 1
ATOM 758 C C . GLY A 1 94 ? -5.442 -1.796 -8.086 1.00 93.88 94 GLY A C 1
ATOM 759 O O . GLY A 1 94 ? -4.878 -0.974 -8.819 1.00 93.88 94 GLY A O 1
ATOM 760 N N . TYR A 1 95 ? -6.711 -1.636 -7.702 1.00 96.62 95 TYR A N 1
ATOM 761 C CA . TYR A 1 95 ? -7.516 -0.490 -8.117 1.00 96.62 95 TYR A CA 1
ATOM 762 C C . TYR A 1 95 ? -7.096 0.775 -7.363 1.00 96.62 95 TYR A C 1
ATOM 764 O O . TYR A 1 95 ? -6.791 0.745 -6.171 1.00 96.62 95 TYR A O 1
ATOM 772 N N . ILE A 1 96 ? -7.081 1.911 -8.064 1.00 97.00 96 ILE A N 1
ATOM 773 C CA . ILE A 1 96 ? -6.772 3.206 -7.444 1.00 97.00 96 ILE A CA 1
ATOM 774 C C . ILE A 1 96 ? -7.793 3.553 -6.352 1.00 97.00 96 ILE A C 1
ATOM 776 O O . ILE A 1 96 ? -7.423 4.077 -5.304 1.00 97.00 96 ILE A O 1
ATOM 780 N N . ASP A 1 97 ? -9.056 3.172 -6.558 1.00 97.38 97 ASP A N 1
ATOM 781 C CA . ASP A 1 97 ? -10.148 3.424 -5.621 1.00 97.38 97 ASP A CA 1
ATOM 782 C C . ASP A 1 97 ? -9.958 2.709 -4.280 1.00 97.38 97 ASP A C 1
ATOM 784 O O . ASP A 1 97 ? -10.384 3.236 -3.255 1.00 97.38 97 ASP A O 1
ATOM 788 N N . ASP A 1 98 ? -9.251 1.575 -4.244 1.00 97.88 98 ASP A N 1
ATOM 789 C CA . ASP A 1 98 ? -8.912 0.904 -2.985 1.00 97.88 98 ASP A CA 1
ATOM 790 C C . ASP A 1 98 ? -7.896 1.728 -2.169 1.00 97.88 98 ASP A C 1
ATOM 792 O O . ASP A 1 98 ? -8.013 1.829 -0.946 1.00 97.88 98 ASP A O 1
ATOM 796 N N . LEU A 1 99 ? -6.929 2.382 -2.832 1.00 98.12 99 LEU A N 1
ATOM 797 C CA . LEU A 1 99 ? -6.013 3.323 -2.170 1.00 98.12 99 LEU A CA 1
ATOM 798 C C . LEU A 1 99 ? -6.769 4.561 -1.669 1.00 98.12 99 LEU A C 1
ATOM 800 O O . LEU A 1 99 ? -6.552 5.008 -0.539 1.00 98.12 99 LEU A O 1
ATOM 804 N N . CYS A 1 100 ? -7.679 5.095 -2.490 1.00 97.62 100 CYS A N 1
ATOM 805 C CA . CYS A 1 100 ? -8.548 6.212 -2.122 1.00 97.62 100 CYS A CA 1
ATOM 806 C C . CYS A 1 100 ? -9.413 5.875 -0.904 1.00 97.62 100 CYS A C 1
ATOM 808 O O . CYS A 1 100 ? -9.519 6.687 0.013 1.00 97.62 100 CYS A O 1
ATOM 810 N N . PHE A 1 101 ? -10.015 4.686 -0.883 1.00 97.56 101 PHE A N 1
ATOM 811 C CA . PHE A 1 101 ? -10.850 4.203 0.211 1.00 97.56 101 PHE A CA 1
ATOM 812 C C . PHE A 1 101 ? -10.073 4.162 1.530 1.00 97.56 101 PHE A C 1
ATOM 814 O O . PHE A 1 101 ? -10.502 4.782 2.503 1.00 97.56 101 PHE A O 1
ATOM 821 N N . VAL A 1 102 ? -8.903 3.513 1.555 1.00 97.50 102 VAL A N 1
ATOM 822 C CA . VAL A 1 102 ? -8.078 3.430 2.774 1.00 97.50 102 VAL A CA 1
ATOM 823 C C . VAL A 1 102 ? -7.633 4.818 3.231 1.00 97.50 102 VAL A C 1
ATOM 825 O O . VAL A 1 102 ? -7.671 5.114 4.425 1.00 97.50 102 VAL A O 1
ATOM 828 N N . ARG A 1 103 ? -7.250 5.695 2.294 1.00 97.00 103 ARG A N 1
ATOM 829 C CA . ARG A 1 103 ? -6.865 7.073 2.614 1.00 97.00 103 ARG A CA 1
ATOM 830 C C . ARG A 1 103 ? -8.010 7.845 3.269 1.00 97.00 103 ARG A C 1
ATOM 832 O O . ARG A 1 103 ? -7.796 8.459 4.308 1.00 97.00 103 ARG A O 1
ATOM 839 N N . ARG A 1 104 ? -9.207 7.791 2.681 1.00 95.69 104 ARG A N 1
ATOM 840 C CA . ARG A 1 104 ? -10.397 8.474 3.205 1.00 95.69 104 ARG A CA 1
ATOM 841 C C . ARG A 1 104 ? -10.792 7.943 4.574 1.00 95.69 104 ARG A C 1
ATOM 843 O O . ARG A 1 104 ? -11.002 8.737 5.476 1.00 95.69 104 ARG A O 1
ATOM 850 N N . TYR A 1 105 ? -10.796 6.623 4.746 1.00 95.88 105 TYR A N 1
ATOM 851 C CA . TYR A 1 105 ? -11.064 6.008 6.042 1.00 95.88 105 TYR A CA 1
ATOM 852 C C . TYR A 1 105 ? -10.130 6.549 7.139 1.00 95.88 105 TYR A C 1
ATOM 854 O O . TYR A 1 105 ? -10.586 6.907 8.220 1.00 95.88 105 TYR A O 1
ATOM 862 N N . LEU A 1 106 ? -8.826 6.652 6.860 1.00 94.56 106 LEU A N 1
ATOM 863 C CA . LEU A 1 106 ? -7.863 7.186 7.827 1.00 94.56 106 LEU A CA 1
ATOM 864 C C . LEU A 1 106 ? -8.041 8.683 8.091 1.00 94.56 106 LEU A C 1
ATOM 866 O O . LEU A 1 106 ? -7.841 9.116 9.223 1.00 94.56 106 LEU A O 1
ATOM 870 N N . ASP A 1 107 ? -8.396 9.466 7.074 1.00 90.75 107 ASP A N 1
ATOM 871 C CA . ASP A 1 107 ? -8.669 10.894 7.245 1.00 90.75 107 ASP A CA 1
ATOM 872 C C . ASP A 1 107 ? -9.927 11.122 8.101 1.00 90.75 107 ASP A C 1
ATOM 874 O O . ASP A 1 107 ? -9.901 11.986 8.976 1.00 90.75 107 ASP A O 1
ATOM 878 N N . ASP A 1 108 ? -10.973 10.311 7.916 1.00 89.94 108 ASP A N 1
ATOM 879 C CA . ASP A 1 108 ? -12.214 10.367 8.700 1.00 89.94 108 ASP A CA 1
ATOM 880 C C . ASP A 1 108 ? -11.964 9.994 10.173 1.00 89.94 108 ASP A C 1
ATOM 882 O O . ASP A 1 108 ? -12.432 10.678 11.079 1.00 89.94 108 ASP A O 1
ATOM 886 N N . VAL A 1 109 ? -11.157 8.956 10.431 1.00 84.88 109 VAL A N 1
ATOM 887 C CA . VAL A 1 109 ? -10.732 8.573 11.796 1.00 84.88 109 VAL A CA 1
ATOM 888 C C . VAL A 1 109 ? -9.836 9.639 12.440 1.00 84.88 109 VAL A C 1
ATOM 890 O O . VAL A 1 109 ? -9.765 9.734 13.663 1.00 84.88 109 VAL A O 1
ATOM 893 N N . CYS A 1 110 ? -9.142 10.444 11.633 1.00 69.31 110 CYS A N 1
ATOM 894 C CA . CYS A 1 110 ? -8.274 11.524 12.098 1.00 69.31 110 CYS A CA 1
ATOM 895 C C . CYS A 1 110 ? -9.026 12.839 12.382 1.00 69.31 110 CYS A C 1
ATOM 897 O O . CYS A 1 110 ? -8.383 13.806 12.804 1.00 69.31 110 CYS A O 1
ATOM 899 N N . GLN A 1 111 ? -10.343 12.920 12.153 1.00 50.44 111 GLN A N 1
ATOM 900 C CA . GLN A 1 111 ? -11.103 14.125 12.489 1.00 50.44 111 GLN A CA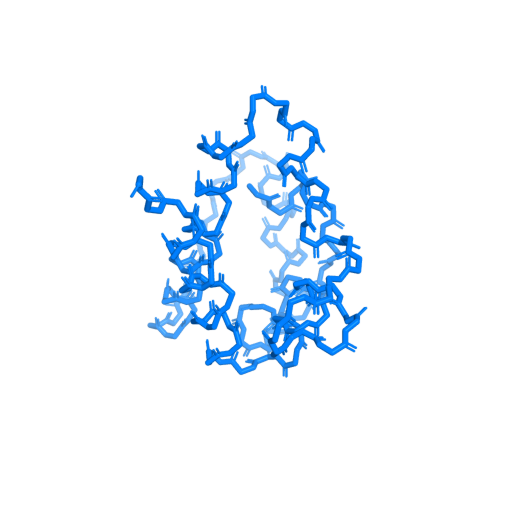 1
ATOM 901 C C . GLN A 1 111 ? -11.389 14.203 14.006 1.00 50.44 111 GLN A C 1
ATOM 903 O O . GLN A 1 111 ? -11.720 13.180 14.606 1.00 50.44 111 GLN A O 1
ATOM 908 N N . PRO A 1 112 ? -11.208 15.385 14.629 1.00 46.22 112 PRO A N 1
ATOM 909 C CA . PRO A 1 112 ? -11.428 15.607 16.061 1.00 46.22 112 PRO A CA 1
ATOM 910 C C . PRO A 1 112 ? -12.900 15.528 16.482 1.00 46.22 112 PRO A C 1
ATOM 912 O O . PRO A 1 112 ? -13.781 15.823 15.641 1.00 46.22 112 PRO A O 1
#

Secondary structure (DSSP, 8-state):
-TTTTT--HHHHHHHTTS--HHHHHHHHHHHHTT--------HHHHHHHHHHHHHHHHHHHH-SSHHHHHHHTTSB--STTTTT-BHHHHHTT--HHHHHHHHHHHHHHT--

Sequence (112 aa):
MSRRWQLSDDELATLLGGLPVARVQHWRDQLAASEGVDAELTPDQIYRVRYLLGIDTTLHRLFSDEAQADRWIKRPHTAPGFEGRSALEVMRRGYIDDLCFVRRYLDDVCQP

pLDDT: mean 93.08, std 7.98, range [46.22, 98.19]